Protein AF-A0A1A0KS02-F1 (afdb_monomer)

Structure (mmCIF, N/CA/C/O backbone):
data_AF-A0A1A0KS02-F1
#
_entry.id   AF-A0A1A0KS02-F1
#
loop_
_atom_site.group_PDB
_atom_site.id
_atom_site.type_symbol
_atom_site.label_atom_id
_atom_site.label_alt_id
_atom_site.label_comp_id
_atom_site.label_asym_id
_atom_site.label_entity_id
_atom_site.label_seq_id
_atom_site.pdbx_PDB_ins_code
_atom_site.Cartn_x
_atom_site.Cartn_y
_atom_site.Cartn_z
_atom_site.occupancy
_atom_site.B_iso_or_equiv
_atom_site.auth_seq_id
_atom_site.auth_comp_id
_atom_site.auth_asym_id
_atom_site.auth_atom_id
_atom_site.pdbx_PDB_model_num
ATOM 1 N N . MET A 1 1 ? -9.945 -12.514 1.460 1.00 79.88 1 MET A N 1
ATOM 2 C CA . MET A 1 1 ? -10.927 -11.599 2.072 1.00 79.88 1 MET A CA 1
ATOM 3 C C . MET A 1 1 ? -10.450 -11.297 3.475 1.00 79.88 1 MET A C 1
ATOM 5 O O . MET A 1 1 ? -10.195 -12.239 4.225 1.00 79.88 1 MET A O 1
ATOM 9 N N . ALA A 1 2 ? -10.313 -10.018 3.806 1.00 86.62 2 ALA A N 1
ATOM 10 C CA . ALA A 1 2 ? -9.705 -9.571 5.044 1.00 86.62 2 ALA A CA 1
ATOM 11 C C . ALA A 1 2 ? -10.769 -9.168 6.068 1.00 86.62 2 ALA A C 1
ATOM 13 O O . ALA A 1 2 ? -11.914 -8.866 5.718 1.00 86.62 2 ALA A O 1
ATOM 14 N N . ARG A 1 3 ? -10.389 -9.177 7.345 1.00 91.94 3 ARG A N 1
ATOM 15 C CA . ARG A 1 3 ? -11.220 -8.743 8.469 1.00 91.94 3 ARG A CA 1
ATOM 16 C C . ARG A 1 3 ? -10.337 -8.168 9.565 1.00 91.94 3 ARG A C 1
ATOM 18 O O . ARG A 1 3 ? -9.454 -8.850 10.080 1.00 91.94 3 ARG A O 1
ATOM 25 N N . LEU A 1 4 ? -10.601 -6.921 9.923 1.00 90.38 4 LEU A N 1
ATOM 26 C CA . LEU A 1 4 ? -9.972 -6.246 11.042 1.00 90.38 4 LEU A CA 1
ATOM 27 C C . LEU A 1 4 ? -10.882 -6.385 12.263 1.00 90.38 4 LEU A C 1
ATOM 29 O O . LEU A 1 4 ? -11.944 -5.763 12.307 1.00 90.38 4 LEU A O 1
ATOM 33 N N . GLN A 1 5 ? -10.482 -7.196 13.237 1.00 93.38 5 GLN A N 1
ATOM 34 C CA . GLN A 1 5 ? -11.281 -7.442 14.438 1.00 93.38 5 GLN A CA 1
ATOM 35 C C . GLN A 1 5 ? -10.407 -7.578 15.682 1.00 93.38 5 GLN A C 1
ATOM 37 O O . GLN A 1 5 ? -9.269 -8.032 15.606 1.00 93.38 5 GLN A O 1
ATOM 42 N N . GLY A 1 6 ? -10.952 -7.223 16.840 1.00 91.12 6 GLY A N 1
ATOM 43 C CA . GLY A 1 6 ? -10.251 -7.366 18.110 1.00 91.12 6 GLY A CA 1
ATOM 44 C C . GLY A 1 6 ? -10.875 -6.528 19.21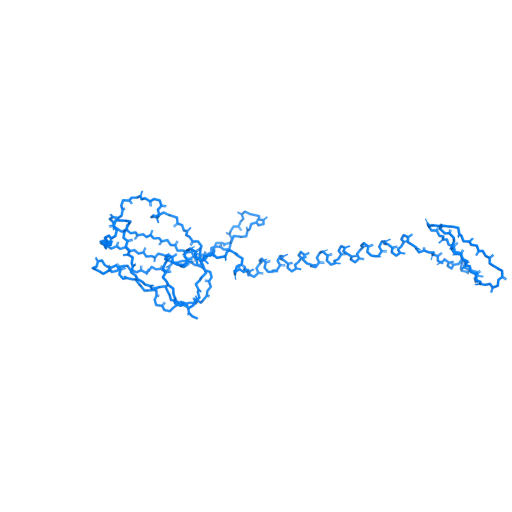3 1.00 91.12 6 GLY A C 1
ATOM 45 O O . GLY A 1 6 ? -12.002 -6.051 19.090 1.00 91.12 6 GLY A O 1
ATOM 46 N N . VAL A 1 7 ? -10.122 -6.338 20.295 1.00 89.12 7 VAL A N 1
ATOM 47 C CA . VAL A 1 7 ? -10.502 -5.467 21.411 1.00 89.12 7 VAL A CA 1
ATOM 48 C C . VAL A 1 7 ? -9.497 -4.333 21.511 1.00 89.12 7 VAL A C 1
ATOM 50 O O . VAL A 1 7 ? -8.298 -4.565 21.647 1.00 89.12 7 VAL A O 1
ATOM 53 N N . TYR A 1 8 ? -9.979 -3.097 21.443 1.00 83.19 8 TYR A N 1
ATOM 54 C CA . TYR A 1 8 ? -9.160 -1.918 21.660 1.00 83.19 8 TYR A CA 1
ATOM 55 C C . TYR A 1 8 ? -9.046 -1.631 23.157 1.00 83.19 8 TYR A C 1
ATOM 57 O O . TYR A 1 8 ? -10.054 -1.565 23.866 1.00 83.19 8 TYR A O 1
ATOM 65 N N . LYS A 1 9 ? -7.818 -1.416 23.629 1.00 81.88 9 LYS A N 1
ATOM 66 C CA . LYS A 1 9 ? -7.521 -0.958 24.988 1.00 81.88 9 LYS A CA 1
ATOM 67 C C . LYS A 1 9 ? -6.789 0.376 24.927 1.00 81.88 9 LYS A C 1
ATOM 69 O O . LYS A 1 9 ? -5.999 0.623 24.017 1.00 81.88 9 LYS A O 1
ATOM 74 N N . LEU A 1 10 ? -7.086 1.247 25.882 1.00 75.50 10 LEU A N 1
ATOM 75 C CA . LEU A 1 10 ? -6.340 2.481 26.091 1.00 75.50 10 LEU A CA 1
ATOM 76 C C . LEU A 1 10 ? -4.924 2.166 26.621 1.00 75.50 10 LEU A C 1
ATOM 78 O O . LEU A 1 10 ? -4.685 1.049 27.082 1.00 75.50 10 LEU A O 1
ATOM 82 N N . PRO A 1 11 ? -3.972 3.120 26.564 1.00 73.94 11 PRO A N 1
ATOM 83 C CA . PRO A 1 11 ? -2.603 2.901 27.050 1.00 73.94 11 PRO A CA 1
ATOM 84 C C . PRO A 1 11 ? -2.512 2.488 28.527 1.00 73.94 11 PRO A C 1
ATOM 86 O O . PRO A 1 11 ? -1.559 1.832 28.927 1.00 73.94 11 PRO A O 1
ATOM 89 N N . ASP A 1 12 ? -3.509 2.856 29.330 1.00 76.25 12 ASP A N 1
ATOM 90 C CA . ASP A 1 12 ? -3.658 2.468 30.736 1.00 76.25 12 ASP A CA 1
ATOM 91 C C . ASP A 1 12 ? -4.339 1.094 30.926 1.00 76.25 12 ASP A C 1
ATOM 93 O O . ASP A 1 12 ? -4.603 0.676 32.051 1.00 76.25 12 ASP A O 1
ATOM 97 N N . GLY A 1 13 ? -4.646 0.390 29.832 1.00 74.81 13 GLY A N 1
ATOM 98 C CA . GLY A 1 13 ? -5.331 -0.901 29.820 1.00 74.81 13 GLY A CA 1
ATOM 99 C C . GLY A 1 13 ? -6.856 -0.822 29.954 1.00 74.81 13 GLY A C 1
ATOM 100 O O . GLY A 1 13 ? -7.525 -1.858 29.878 1.00 74.81 13 GLY A O 1
ATOM 101 N N . SER A 1 14 ? -7.433 0.371 30.122 1.00 79.69 14 SER A N 1
ATOM 102 C CA . SER A 1 14 ? -8.880 0.549 30.268 1.00 79.69 14 SER A CA 1
ATOM 103 C C . SER A 1 14 ? -9.630 0.421 28.931 1.00 79.69 14 SER A C 1
ATOM 105 O O . SER A 1 14 ? -9.045 0.443 27.842 1.00 79.69 14 SER A O 1
ATOM 107 N N . ILE A 1 15 ? -10.949 0.212 29.002 1.00 80.12 15 ILE A N 1
ATOM 108 C CA . ILE A 1 15 ? -11.821 0.146 27.820 1.00 80.12 15 ILE A CA 1
ATOM 109 C C . ILE A 1 15 ? -12.149 1.579 27.381 1.00 80.12 15 ILE A C 1
ATOM 111 O O . ILE A 1 15 ? -12.506 2.398 28.230 1.00 80.12 15 ILE A O 1
ATOM 115 N N . PRO A 1 16 ? -12.047 1.908 26.081 1.00 77.50 16 PRO A N 1
ATOM 116 C CA . PRO A 1 16 ? -12.446 3.223 25.599 1.00 77.50 16 PRO A CA 1
ATOM 117 C C . PRO A 1 16 ? -13.947 3.448 25.808 1.00 77.50 16 PRO A C 1
ATOM 119 O O . PRO A 1 16 ? -14.758 2.574 25.521 1.00 77.50 16 PRO A O 1
ATOM 122 N N . ILE A 1 17 ? -14.337 4.668 26.178 1.00 76.94 17 ILE A N 1
ATOM 123 C CA . ILE A 1 17 ? -15.750 5.075 26.330 1.00 76.94 17 ILE A CA 1
ATOM 124 C C . ILE A 1 17 ? -16.479 5.272 24.982 1.00 76.94 17 ILE A C 1
ATOM 126 O O . ILE A 1 17 ? -17.494 5.960 24.898 1.00 76.94 17 ILE A O 1
ATOM 130 N N . GLY A 1 18 ? -15.933 4.699 23.909 1.00 78.00 18 GLY A N 1
ATOM 131 C CA . GLY A 1 18 ? -16.394 4.818 22.533 1.00 78.00 18 GLY A CA 1
ATOM 132 C C . GLY A 1 18 ? -15.286 5.251 21.573 1.00 78.00 18 GLY A C 1
ATOM 133 O O . GLY A 1 18 ? -14.212 5.716 21.960 1.00 78.00 18 GLY A O 1
ATOM 134 N N . GLY A 1 19 ? -15.551 5.095 20.282 1.00 83.50 19 GLY A N 1
ATOM 135 C CA . GLY A 1 19 ? -14.623 5.507 19.240 1.00 83.50 19 GLY A CA 1
ATOM 136 C C . GLY A 1 19 ? -14.920 4.866 17.898 1.00 83.50 19 GLY A C 1
ATOM 137 O O . GLY A 1 19 ? -15.904 4.149 17.709 1.00 83.50 19 GLY A O 1
ATOM 138 N N . THR A 1 20 ? -14.059 5.148 16.934 1.00 86.06 20 THR A N 1
ATOM 139 C CA . THR A 1 20 ? -14.153 4.615 15.582 1.00 86.06 20 THR A CA 1
ATOM 140 C C . THR A 1 20 ? -12.760 4.374 15.024 1.00 86.06 20 THR A C 1
ATOM 142 O O . THR A 1 20 ? -11.894 5.250 15.088 1.00 86.06 20 THR A O 1
ATOM 145 N N . ILE A 1 21 ? -12.556 3.212 14.412 1.00 87.94 21 ILE A N 1
ATOM 146 C CA . ILE A 1 21 ? -11.415 2.963 13.535 1.00 87.94 21 ILE A CA 1
ATOM 147 C C . ILE A 1 21 ? -11.840 3.365 12.127 1.00 87.94 21 ILE A C 1
ATOM 149 O O . ILE A 1 21 ? -12.814 2.855 11.578 1.00 87.94 21 ILE A O 1
ATOM 153 N N . LYS A 1 22 ? -11.130 4.324 11.542 1.00 87.19 22 LYS A N 1
ATOM 154 C CA . LYS A 1 22 ? -11.335 4.737 10.157 1.00 87.19 22 LYS A CA 1
ATOM 155 C C . LYS A 1 22 ? -10.406 3.937 9.264 1.00 87.19 22 LYS A C 1
ATOM 157 O O . LYS A 1 22 ? -9.199 3.953 9.482 1.00 87.19 22 LYS A O 1
ATOM 162 N N . LEU A 1 23 ? -10.971 3.296 8.253 1.00 86.56 23 LEU A N 1
ATOM 163 C CA . LEU A 1 23 ? -10.254 2.582 7.206 1.00 86.56 23 LEU A CA 1
ATOM 164 C C . LEU A 1 23 ? -10.426 3.329 5.889 1.00 86.56 23 LEU A C 1
ATOM 166 O O . LEU A 1 23 ? -11.536 3.742 5.566 1.00 86.56 23 LEU A O 1
ATOM 170 N N . ARG A 1 24 ? -9.372 3.481 5.096 1.00 83.06 24 ARG A N 1
ATOM 171 C CA . ARG A 1 24 ? -9.490 3.972 3.718 1.00 83.06 24 ARG A CA 1
ATOM 172 C C . ARG A 1 24 ? -8.466 3.294 2.830 1.00 83.06 24 ARG A C 1
ATOM 174 O O . ARG A 1 24 ? -7.410 2.903 3.312 1.00 83.06 24 ARG 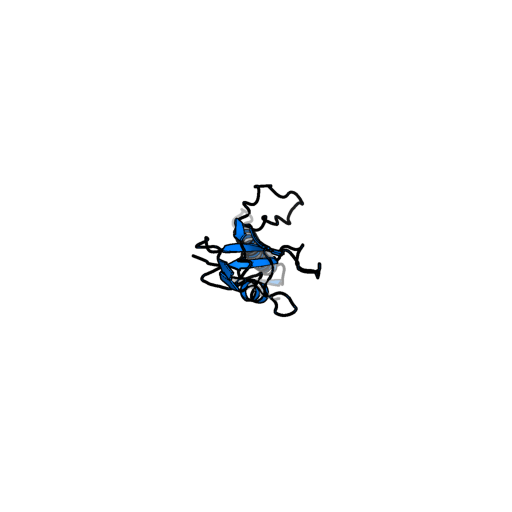A O 1
ATOM 181 N N . VAL A 1 25 ? -8.746 3.212 1.540 1.00 76.81 25 VAL A N 1
ATOM 182 C CA . VAL A 1 25 ? -7.717 2.830 0.566 1.00 76.81 25 VAL A CA 1
ATOM 183 C C . VAL A 1 25 ? -6.640 3.929 0.559 1.00 76.81 25 VAL A C 1
ATOM 185 O O . VAL A 1 25 ? -7.005 5.115 0.625 1.00 76.81 25 VAL A O 1
ATOM 188 N N . PRO A 1 26 ? -5.336 3.591 0.541 1.00 67.44 26 PRO A N 1
ATOM 189 C CA . PRO A 1 26 ? -4.282 4.585 0.447 1.00 67.44 26 PRO A CA 1
ATOM 190 C C . PRO A 1 26 ? -4.500 5.435 -0.798 1.00 67.44 26 PRO A C 1
ATOM 192 O O . PRO A 1 26 ? -4.902 4.938 -1.849 1.00 67.44 26 PRO A O 1
ATOM 195 N N . ARG A 1 27 ? -4.232 6.735 -0.688 1.00 60.22 27 ARG A N 1
ATOM 196 C CA . ARG A 1 27 ? -4.105 7.558 -1.891 1.00 60.22 27 ARG A CA 1
ATOM 197 C C . ARG A 1 27 ? -2.867 7.063 -2.627 1.00 60.22 27 ARG A C 1
ATOM 199 O O . ARG A 1 27 ? -1.815 6.993 -1.992 1.00 60.22 27 ARG A O 1
ATOM 206 N N . ASP A 1 28 ? -2.982 6.753 -3.918 1.00 50.88 28 ASP A N 1
ATOM 207 C CA . ASP A 1 28 ? -1.809 6.527 -4.759 1.00 50.88 28 ASP A CA 1
ATOM 208 C C . ASP A 1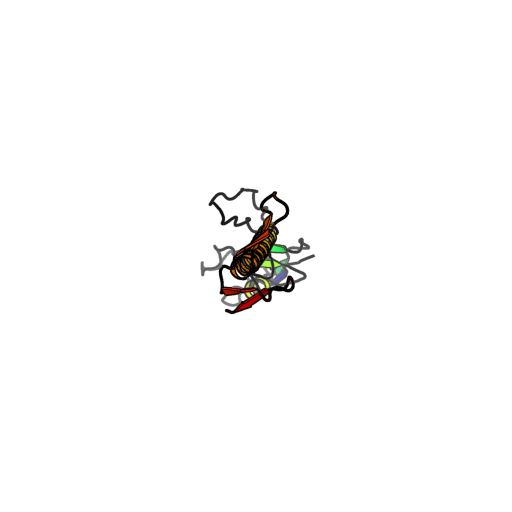 28 ? -0.861 7.717 -4.577 1.00 50.88 28 ASP A C 1
ATOM 210 O O . ASP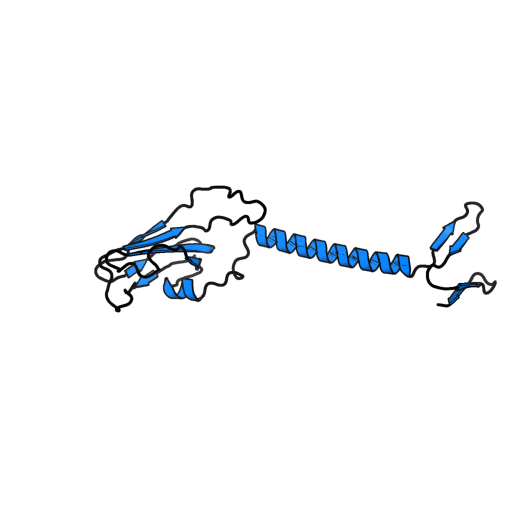 A 1 28 ? -1.147 8.848 -4.983 1.00 50.88 28 ASP A O 1
ATOM 214 N N . ARG A 1 29 ? 0.264 7.473 -3.901 1.00 46.44 29 ARG A N 1
ATOM 215 C CA . ARG A 1 29 ? 1.371 8.420 -3.822 1.00 46.44 29 ARG A CA 1
ATOM 216 C C . ARG A 1 29 ? 2.071 8.345 -5.175 1.00 46.44 29 ARG A C 1
ATOM 218 O O . ARG A 1 29 ? 3.093 7.690 -5.312 1.00 46.44 29 ARG A O 1
ATOM 225 N N . ASN A 1 30 ? 1.500 8.978 -6.198 1.00 42.69 30 ASN A N 1
ATOM 226 C CA . ASN A 1 30 ? 2.245 9.223 -7.424 1.00 42.69 30 ASN A CA 1
ATOM 227 C C . ASN A 1 30 ? 3.313 10.286 -7.111 1.00 42.69 30 ASN A C 1
ATOM 229 O O . ASN A 1 30 ? 3.051 11.488 -7.136 1.00 42.69 30 ASN A O 1
ATOM 233 N N . THR A 1 31 ? 4.502 9.826 -6.727 1.00 43.91 31 THR A N 1
ATOM 234 C CA . THR A 1 31 ? 5.669 10.645 -6.371 1.00 43.91 31 THR A CA 1
ATOM 235 C C . THR A 1 31 ? 6.425 11.177 -7.585 1.00 43.91 31 THR A C 1
ATOM 237 O O . THR A 1 31 ? 7.507 11.727 -7.416 1.00 43.91 31 THR A O 1
ATOM 240 N N . THR A 1 32 ? 5.888 11.067 -8.804 1.00 44.50 32 THR A N 1
ATOM 241 C CA . THR A 1 32 ? 6.616 11.540 -9.987 1.00 44.50 32 THR A CA 1
ATOM 242 C C . THR A 1 32 ? 6.436 13.036 -10.251 1.00 44.50 32 THR A C 1
ATOM 244 O O . THR A 1 32 ? 7.357 13.626 -10.790 1.00 44.50 32 THR A O 1
ATOM 247 N N . ASN A 1 33 ? 5.329 13.693 -9.865 1.00 40.25 33 ASN A N 1
ATOM 248 C CA . ASN A 1 33 ? 5.138 15.130 -10.169 1.00 40.25 33 ASN A CA 1
ATOM 249 C C . ASN A 1 33 ? 4.054 15.844 -9.331 1.00 40.25 33 ASN A C 1
ATOM 251 O O . ASN A 1 33 ? 3.231 16.581 -9.867 1.00 40.25 33 ASN A O 1
ATOM 255 N N . GLY A 1 34 ? 3.997 15.619 -8.013 1.00 46.31 34 GLY A N 1
ATOM 256 C CA . GLY A 1 34 ? 3.246 16.489 -7.083 1.00 46.31 34 GLY A CA 1
ATOM 257 C C . GLY A 1 34 ? 1.726 16.639 -7.297 1.00 46.31 34 GLY A C 1
ATOM 258 O O . GLY A 1 34 ? 1.085 17.362 -6.540 1.00 46.31 34 GLY A O 1
ATOM 259 N N . SER A 1 35 ? 1.119 15.957 -8.270 1.00 39.50 35 SER A N 1
ATOM 260 C CA . SER A 1 35 ? -0.311 16.037 -8.575 1.00 39.50 35 SER A CA 1
ATOM 261 C C . SER A 1 35 ? -0.984 14.710 -8.257 1.00 39.50 35 SER A C 1
ATOM 263 O O . SER A 1 35 ? -0.900 13.733 -8.998 1.00 39.50 35 SER A O 1
ATOM 265 N N . SER A 1 36 ? -1.643 14.679 -7.100 1.00 44.12 36 SER A N 1
ATOM 266 C CA . SER A 1 36 ? -2.454 13.551 -6.645 1.00 44.12 36 SER A CA 1
ATOM 267 C C . SER A 1 36 ? -3.792 13.551 -7.391 1.00 44.12 36 SER A C 1
ATOM 269 O O . SER A 1 36 ? -4.650 14.391 -7.110 1.00 44.12 36 SER A O 1
ATOM 271 N N . TYR A 1 37 ? -4.001 12.616 -8.324 1.00 37.47 37 TYR A N 1
ATOM 272 C CA . TYR A 1 37 ? -5.338 12.364 -8.871 1.00 37.47 37 TYR A CA 1
ATOM 273 C C . TYR A 1 37 ? -6.273 11.986 -7.715 1.00 37.47 37 TYR A C 1
ATOM 275 O O . TYR A 1 37 ? -6.108 10.971 -7.040 1.00 37.47 37 TYR A O 1
ATOM 283 N N . THR A 1 38 ? -7.211 12.883 -7.421 1.00 40.38 38 THR A N 1
ATOM 284 C CA . THR A 1 38 ? -8.052 12.824 -6.227 1.00 40.38 38 THR A CA 1
ATOM 285 C C . THR A 1 38 ? -9.317 12.037 -6.544 1.00 40.38 38 THR A C 1
ATOM 287 O O . THR A 1 38 ? -10.321 12.611 -6.951 1.00 40.38 38 THR A O 1
ATOM 290 N N . MET A 1 39 ? -9.298 10.720 -6.328 1.00 38.84 39 MET A N 1
ATOM 291 C CA . MET A 1 39 ? -10.541 10.024 -5.990 1.00 38.84 39 MET A CA 1
ATOM 292 C C . MET A 1 39 ? -10.832 10.253 -4.499 1.00 38.84 39 MET A C 1
ATOM 294 O O . MET A 1 39 ? -9.910 10.189 -3.677 1.00 38.84 39 MET A O 1
ATOM 298 N N . PRO A 1 40 ? -12.084 10.544 -4.103 1.00 46.19 40 PRO A N 1
ATOM 299 C CA . PRO A 1 40 ? -12.427 10.633 -2.693 1.00 46.19 40 PRO A CA 1
ATOM 300 C C . PRO A 1 40 ? -12.202 9.258 -2.062 1.00 46.19 40 PRO A C 1
ATOM 302 O O . PRO A 1 40 ? -12.880 8.290 -2.395 1.00 46.19 40 PRO A O 1
ATOM 305 N N . ALA A 1 41 ? -11.222 9.160 -1.163 1.00 56.03 41 ALA A N 1
ATOM 306 C CA . ALA A 1 41 ? -10.952 7.928 -0.439 1.00 56.03 41 ALA A CA 1
ATOM 307 C C . ALA A 1 41 ? -12.205 7.549 0.367 1.00 56.03 41 ALA A C 1
ATOM 309 O O . ALA A 1 41 ? -12.512 8.186 1.382 1.00 56.03 41 ALA A O 1
ATOM 310 N N . LYS A 1 42 ? -12.953 6.539 -0.099 1.00 66.19 42 LYS A N 1
ATOM 311 C CA . LYS A 1 42 ? -14.107 6.006 0.628 1.00 66.19 42 LYS A CA 1
ATOM 312 C C . LYS A 1 42 ? -13.601 5.533 1.985 1.00 66.19 42 LYS A C 1
ATOM 314 O O . LYS A 1 42 ? -12.780 4.623 2.067 1.00 66.19 42 LYS A O 1
ATOM 319 N N . THR A 1 43 ? -14.043 6.217 3.034 1.00 76.88 43 THR A N 1
ATOM 320 C CA . THR A 1 43 ? -13.645 5.908 4.403 1.00 76.88 43 THR A CA 1
ATOM 321 C C . THR A 1 43 ? -14.710 5.019 5.024 1.00 76.88 43 THR A C 1
ATOM 323 O O . THR A 1 43 ? -15.879 5.396 5.069 1.00 76.88 43 THR A O 1
ATOM 326 N N . ILE A 1 44 ? -14.306 3.846 5.494 1.00 85.69 44 ILE A N 1
ATOM 327 C CA . ILE A 1 44 ? -15.135 2.935 6.275 1.00 85.69 44 ILE A CA 1
ATOM 328 C C . ILE A 1 44 ? -14.941 3.301 7.746 1.00 85.69 44 ILE A C 1
ATOM 330 O O . ILE A 1 44 ? -13.812 3.448 8.213 1.00 85.69 44 ILE A O 1
ATOM 334 N N . ALA A 1 45 ? -16.042 3.494 8.464 1.00 88.56 45 ALA A N 1
ATOM 335 C CA . ALA A 1 45 ? -16.049 3.756 9.895 1.00 88.56 45 ALA A CA 1
ATOM 336 C C . ALA A 1 45 ? -16.414 2.464 10.629 1.00 88.56 45 ALA A C 1
ATOM 338 O O . ALA A 1 45 ? -17.520 1.958 10.466 1.00 88.56 45 ALA A O 1
ATOM 339 N N . ILE A 1 46 ? -15.482 1.943 11.419 1.00 89.50 46 ILE A N 1
ATOM 340 C CA . ILE A 1 46 ? -15.655 0.730 12.213 1.00 89.50 46 ILE A CA 1
ATOM 341 C C . ILE A 1 46 ? -15.884 1.171 13.661 1.00 89.50 46 ILE A C 1
ATOM 343 O O . ILE A 1 46 ? -14.954 1.710 14.273 1.00 89.50 46 ILE A O 1
ATOM 347 N N . PRO A 1 47 ? -17.102 1.032 14.204 1.00 89.38 47 PRO A N 1
ATOM 348 C CA . PRO A 1 47 ? -17.387 1.449 15.568 1.00 89.38 47 PRO A CA 1
ATOM 349 C C . PRO A 1 47 ? -16.624 0.580 16.572 1.00 89.38 47 PRO A C 1
ATOM 351 O O . PRO A 1 47 ? -16.410 -0.610 16.345 1.00 89.38 47 PRO A O 1
ATOM 354 N N . ILE A 1 48 ? -16.228 1.194 17.684 1.00 87.69 48 ILE A N 1
ATOM 355 C CA . ILE A 1 48 ? -15.709 0.490 18.855 1.00 87.69 48 ILE A CA 1
ATOM 356 C C . ILE A 1 48 ? -16.818 0.454 19.897 1.00 87.69 48 ILE A C 1
ATOM 358 O O . ILE A 1 48 ? -17.343 1.501 20.286 1.00 87.69 48 ILE A O 1
ATOM 362 N N . ASP A 1 49 ? -17.157 -0.745 20.349 1.00 88.94 49 ASP A N 1
ATOM 363 C CA . ASP A 1 49 ? -18.114 -0.966 21.422 1.00 88.94 49 ASP A CA 1
ATOM 364 C C . ASP A 1 49 ? -17.589 -0.355 22.731 1.00 88.94 49 ASP A C 1
ATOM 366 O O . ASP A 1 49 ? -16.496 -0.681 23.194 1.00 88.94 49 ASP A O 1
ATOM 370 N N . ALA A 1 50 ? -18.359 0.555 23.326 1.00 83.44 50 ALA A N 1
ATOM 371 C CA . ALA A 1 50 ? -17.937 1.309 24.508 1.00 83.44 50 ALA A CA 1
ATOM 372 C C . ALA A 1 50 ? -17.927 0.477 25.804 1.00 83.44 50 ALA A C 1
ATOM 374 O O . ALA A 1 50 ? -17.397 0.921 26.819 1.00 83.44 50 ALA A O 1
ATOM 375 N N . THR A 1 51 ? -18.533 -0.713 25.801 1.00 86.94 51 THR A N 1
ATOM 376 C CA . THR A 1 51 ? -18.628 -1.593 26.973 1.00 86.94 51 THR A CA 1
ATOM 377 C C . THR A 1 51 ? -17.516 -2.633 26.983 1.00 86.94 51 THR A C 1
ATOM 379 O O . THR A 1 51 ? -16.985 -2.973 28.036 1.00 86.94 51 THR A O 1
ATOM 382 N N . THR A 1 52 ? -17.146 -3.133 25.809 1.00 86.94 52 THR A N 1
ATOM 383 C CA . THR A 1 52 ? -16.207 -4.247 25.637 1.00 86.94 52 THR A CA 1
ATOM 384 C C . THR A 1 52 ? -14.895 -3.818 24.984 1.00 86.94 52 THR A C 1
ATOM 386 O O . THR A 1 52 ? -13.879 -4.491 25.155 1.00 86.94 52 THR A O 1
ATOM 389 N N . GLY A 1 53 ? -14.889 -2.696 24.259 1.00 84.69 53 GLY A N 1
ATOM 390 C CA . GLY A 1 53 ? -13.787 -2.261 23.400 1.00 84.69 53 GLY A CA 1
ATOM 391 C C . GLY A 1 53 ? -13.721 -3.027 22.078 1.00 84.69 53 GLY A C 1
ATOM 392 O O . GLY A 1 53 ? -12.765 -2.844 21.325 1.00 84.69 53 GLY A O 1
ATOM 393 N N . ALA A 1 54 ? -14.688 -3.905 21.798 1.00 90.25 54 ALA A N 1
ATOM 394 C CA . ALA A 1 54 ? -14.692 -4.730 20.600 1.00 90.25 54 ALA A CA 1
ATOM 395 C C . ALA A 1 54 ? -14.892 -3.890 19.331 1.00 90.25 54 ALA A C 1
ATOM 397 O O . ALA A 1 54 ? -15.656 -2.925 19.318 1.00 90.25 54 ALA A O 1
ATOM 398 N N . TYR A 1 55 ? -14.222 -4.281 18.253 1.00 91.06 55 TYR A N 1
ATOM 399 C CA . TYR A 1 55 ? -14.419 -3.727 16.917 1.00 91.06 55 TYR A CA 1
ATOM 400 C C . TYR A 1 55 ? -14.347 -4.836 15.873 1.00 91.06 55 TYR A C 1
ATOM 402 O O . TYR A 1 55 ? -13.656 -5.839 16.059 1.00 91.06 55 TYR A O 1
ATOM 410 N N . ASP A 1 56 ? -15.048 -4.629 14.762 1.00 92.56 56 ASP A N 1
ATOM 411 C CA . ASP A 1 56 ? -15.096 -5.570 13.651 1.00 92.56 56 ASP A CA 1
ATOM 412 C C . ASP A 1 56 ? -15.432 -4.842 12.347 1.00 92.56 56 ASP A C 1
ATOM 414 O O . ASP A 1 56 ? -16.481 -4.208 12.224 1.00 92.56 56 ASP A O 1
ATOM 418 N N . SER A 1 57 ? -14.538 -4.923 11.361 1.00 87.12 57 SER A N 1
ATOM 419 C CA . SER A 1 57 ? -14.756 -4.332 10.038 1.00 87.12 57 SER A CA 1
ATOM 420 C C . SER A 1 57 ? -15.798 -5.062 9.194 1.00 87.12 57 SER A C 1
ATOM 422 O O . SER A 1 57 ? -16.158 -4.569 8.125 1.00 87.12 57 SER A O 1
ATOM 424 N N . GLY A 1 58 ? -16.209 -6.265 9.604 1.00 89.25 58 GLY A N 1
ATOM 425 C CA . GLY A 1 58 ? -16.794 -7.241 8.698 1.00 89.25 58 GLY A CA 1
ATOM 426 C C . GLY A 1 58 ? -15.796 -7.646 7.609 1.00 89.25 58 GLY A C 1
ATOM 427 O O . GLY A 1 58 ? -14.589 -7.404 7.710 1.00 89.25 58 GLY A O 1
ATOM 428 N N . THR A 1 59 ? -16.301 -8.271 6.550 1.00 88.38 59 THR A N 1
ATOM 429 C CA . THR A 1 59 ? -15.475 -8.693 5.417 1.00 88.38 59 THR A CA 1
ATOM 430 C C . THR A 1 59 ? -15.148 -7.510 4.513 1.0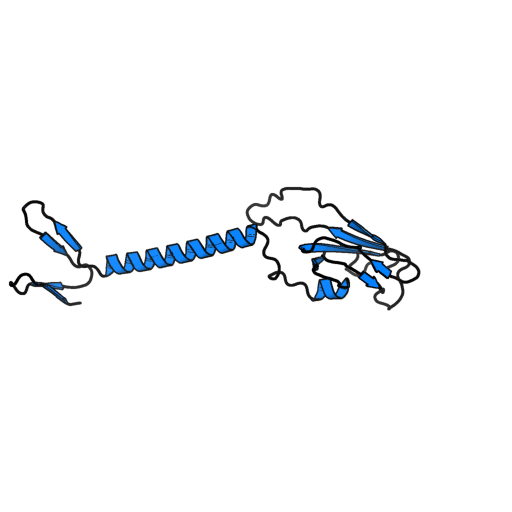0 88.38 59 THR A C 1
ATOM 432 O O . THR A 1 59 ? -16.045 -6.851 3.987 1.00 88.38 59 THR A O 1
ATOM 435 N N . ILE A 1 60 ? -13.859 -7.279 4.289 1.00 83.50 60 ILE A N 1
ATOM 436 C CA . ILE A 1 60 ? -13.346 -6.281 3.350 1.00 83.50 60 ILE A CA 1
ATOM 437 C C . ILE A 1 60 ? -12.441 -6.953 2.305 1.00 83.50 60 ILE A C 1
ATOM 439 O O . ILE A 1 60 ? -11.906 -8.038 2.553 1.00 83.50 60 ILE A O 1
ATOM 443 N N . PRO A 1 61 ? -12.263 -6.345 1.120 1.00 82.75 61 PRO A N 1
ATOM 444 C CA . PRO A 1 61 ? -11.294 -6.833 0.146 1.00 82.75 61 PRO A CA 1
ATOM 445 C C . PRO A 1 61 ? -9.887 -6.887 0.744 1.00 82.75 61 PRO A C 1
ATOM 447 O O . PRO A 1 61 ? -9.514 -6.005 1.521 1.00 82.75 61 PRO A O 1
ATOM 450 N N . ASP A 1 62 ? -9.104 -7.893 0.358 1.00 79.81 62 ASP A N 1
ATOM 451 C CA . ASP A 1 62 ? -7.677 -7.911 0.684 1.00 79.81 62 ASP A CA 1
ATOM 452 C C . ASP A 1 62 ? -6.985 -6.742 -0.021 1.00 79.81 62 ASP A C 1
ATOM 454 O O . ASP A 1 62 ? -7.358 -6.374 -1.140 1.00 79.81 62 ASP A O 1
ATOM 458 N N . GLY A 1 63 ? -5.978 -6.159 0.618 1.00 76.50 63 GLY A N 1
ATOM 459 C CA . GLY A 1 63 ? -5.204 -5.093 -0.001 1.00 76.50 63 GLY A CA 1
ATOM 460 C C . GLY A 1 63 ? -4.621 -4.099 0.990 1.00 76.50 63 GLY A C 1
ATOM 461 O O . GLY A 1 63 ? -4.679 -4.299 2.207 1.00 76.50 63 GLY A O 1
ATOM 462 N N . PRO A 1 64 ? -4.033 -3.017 0.472 1.00 78.62 64 PRO A N 1
ATOM 463 C CA . PRO A 1 64 ? -3.455 -1.984 1.298 1.00 78.62 64 PRO A CA 1
ATOM 464 C C . PRO A 1 64 ? -4.559 -1.078 1.844 1.00 78.62 64 PRO A C 1
ATOM 466 O O . PRO A 1 64 ? -5.511 -0.717 1.147 1.00 78.62 64 PRO A O 1
ATOM 469 N N . TYR A 1 65 ? -4.402 -0.660 3.091 1.00 82.12 65 TYR A N 1
ATOM 470 C CA . TYR A 1 65 ? -5.304 0.270 3.749 1.00 82.12 65 TYR A CA 1
ATOM 471 C C . TYR A 1 65 ? -4.517 1.278 4.567 1.00 82.12 65 TYR A C 1
ATOM 473 O O . TYR A 1 65 ? -3.390 1.050 4.990 1.00 82.12 65 TYR A O 1
ATOM 481 N N . GLN A 1 66 ? -5.145 2.416 4.804 1.00 84.44 66 GLN A N 1
ATOM 482 C CA . GLN A 1 66 ? -4.746 3.340 5.840 1.00 84.44 66 GLN A CA 1
ATOM 483 C C . GLN A 1 66 ? -5.744 3.240 6.977 1.00 84.44 66 GLN A C 1
ATOM 485 O O . GLN A 1 66 ? -6.956 3.323 6.753 1.00 84.44 66 GLN A O 1
ATOM 490 N N . VAL A 1 67 ? -5.229 3.105 8.193 1.00 85.25 67 VAL A N 1
ATOM 491 C CA . VAL A 1 67 ? -6.028 3.029 9.412 1.00 85.25 67 VAL A CA 1
ATOM 492 C C . VAL A 1 67 ? -5.793 4.258 10.269 1.00 85.25 67 VAL A C 1
ATOM 494 O O . VAL A 1 67 ? -4.676 4.760 10.377 1.00 85.25 67 VAL A O 1
ATOM 497 N N . ARG A 1 68 ? -6.853 4.766 10.888 1.00 83.94 68 ARG A N 1
ATOM 498 C CA . ARG A 1 68 ? -6.760 5.835 11.879 1.00 83.94 68 ARG A CA 1
ATOM 499 C C . ARG A 1 68 ? -7.676 5.543 13.051 1.00 83.94 68 ARG A C 1
ATOM 501 O O . ARG A 1 68 ? -8.853 5.244 12.872 1.00 83.94 68 ARG A O 1
ATOM 508 N N . ARG A 1 69 ? -7.143 5.718 14.254 1.00 83.38 69 ARG A N 1
ATOM 509 C CA . ARG A 1 69 ? -7.896 5.643 15.504 1.00 83.38 69 ARG A CA 1
ATOM 510 C C . ARG A 1 69 ? -8.542 6.996 15.791 1.00 83.38 69 ARG A C 1
ATOM 512 O O . ARG A 1 69 ? -7.880 8.030 15.709 1.00 83.38 69 ARG A O 1
ATOM 519 N N . VAL A 1 70 ? -9.836 6.987 16.089 1.00 81.62 70 VAL A N 1
ATOM 520 C CA . VAL A 1 70 ? -10.589 8.149 16.574 1.00 81.62 70 VAL A CA 1
ATOM 521 C C . VAL A 1 70 ? -11.303 7.715 17.846 1.00 81.62 70 VAL A C 1
ATOM 523 O O . VAL A 1 70 ? -12.432 7.241 17.801 1.00 81.62 70 VAL A O 1
ATOM 526 N N . ILE A 1 71 ? -10.600 7.792 18.971 1.00 78.56 71 ILE A N 1
ATOM 527 C CA . ILE A 1 71 ? -11.052 7.269 20.262 1.00 78.56 71 ILE A CA 1
ATOM 528 C C . ILE A 1 71 ? -11.563 8.409 21.134 1.00 78.56 71 ILE A C 1
ATOM 530 O O . ILE A 1 71 ? -10.858 9.403 21.339 1.00 78.56 71 ILE A O 1
ATOM 534 N N . THR A 1 72 ? -12.770 8.244 21.667 1.00 70.75 72 THR A N 1
ATOM 535 C CA . THR A 1 72 ? -13.383 9.168 22.622 1.00 70.75 72 THR A CA 1
ATOM 536 C C . THR A 1 72 ? -12.792 8.917 24.012 1.00 70.75 72 THR A C 1
ATOM 538 O O . THR A 1 72 ? -12.698 7.774 24.447 1.00 70.75 72 THR A O 1
ATOM 541 N N . GLY A 1 73 ? -12.373 9.974 24.717 1.00 59.31 73 GLY A N 1
ATOM 542 C CA . GLY A 1 73 ? -11.836 9.877 26.086 1.00 59.31 73 GLY A CA 1
ATOM 543 C C . GLY A 1 73 ? -10.352 9.505 26.202 1.00 59.31 73 GLY A C 1
ATOM 544 O O . GLY A 1 73 ? -9.816 9.522 27.304 1.00 59.31 73 GLY A O 1
ATOM 545 N N . ALA A 1 74 ? -9.658 9.231 25.094 1.00 60.34 74 ALA A N 1
ATOM 546 C CA . ALA A 1 74 ? -8.204 9.087 25.113 1.00 60.34 74 ALA A CA 1
ATOM 547 C C . ALA A 1 74 ? -7.550 10.481 25.217 1.00 60.34 74 ALA A C 1
ATOM 549 O O . ALA A 1 74 ? -7.785 11.300 24.316 1.00 60.34 74 ALA A O 1
ATOM 550 N N . PRO A 1 75 ? -6.722 10.782 26.248 1.00 50.84 75 PRO A N 1
ATOM 551 C CA . PRO A 1 75 ? -5.882 11.972 26.212 1.00 50.84 75 PRO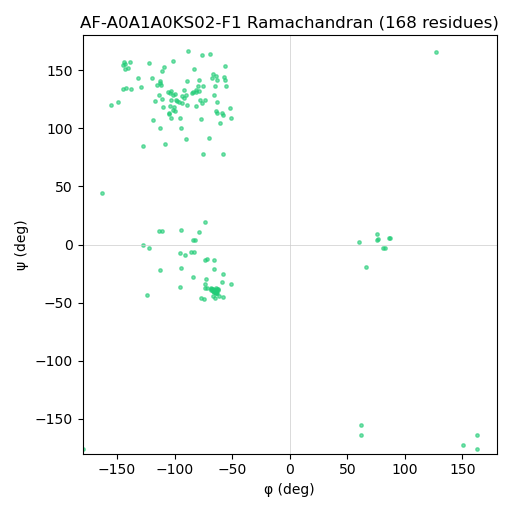 A CA 1
ATOM 552 C C . PRO A 1 75 ? -5.056 11.893 24.932 1.00 50.84 75 PRO A C 1
ATOM 554 O O . PRO A 1 75 ? -4.597 10.821 24.539 1.00 50.84 75 PRO A O 1
ATOM 557 N N . THR A 1 76 ? -4.950 13.011 24.225 1.00 50.69 76 THR A N 1
ATOM 558 C CA . THR A 1 76 ? -4.270 13.154 22.937 1.00 50.69 76 THR A CA 1
ATOM 559 C C . THR A 1 76 ? -2.800 12.738 23.030 1.00 50.69 76 THR A C 1
ATOM 561 O O . THR A 1 76 ? -1.917 13.583 23.099 1.00 50.69 76 THR A O 1
ATOM 564 N N . GLN A 1 77 ? -2.508 11.440 23.029 1.00 43.09 77 GLN A N 1
ATOM 565 C CA . GLN A 1 77 ? -1.150 10.916 23.028 1.00 43.09 77 GLN A CA 1
ATOM 566 C C . GLN A 1 77 ? -0.879 10.323 21.643 1.00 43.09 77 GLN A C 1
ATOM 568 O O . GLN A 1 77 ? -1.164 9.163 21.362 1.00 43.09 77 GLN A O 1
ATOM 573 N N . GLY A 1 78 ? -0.441 11.193 20.726 1.00 44.50 78 GLY A N 1
ATOM 574 C CA . GLY A 1 78 ? 0.230 10.873 19.453 1.00 44.50 78 GLY A CA 1
ATOM 575 C C . GLY A 1 78 ? -0.554 10.136 18.353 1.00 44.50 78 GLY A C 1
ATOM 576 O O . GLY A 1 78 ? -0.173 10.216 17.192 1.00 44.50 78 GLY A O 1
ATOM 577 N N . SER A 1 79 ? -1.660 9.460 18.673 1.00 47.53 79 SER A N 1
ATOM 578 C CA . SER A 1 79 ? -2.266 8.422 17.819 1.00 47.53 79 SER A CA 1
ATOM 579 C C . SER A 1 79 ? -3.724 8.659 17.411 1.00 47.53 79 SER A C 1
ATOM 581 O O . SER A 1 79 ? -4.260 7.892 16.616 1.00 47.53 79 SER A O 1
ATOM 583 N N . ASN A 1 80 ? -4.359 9.729 17.901 1.00 53.22 80 ASN A N 1
ATOM 584 C CA . ASN A 1 80 ? -5.722 10.136 17.508 1.00 53.22 80 ASN A CA 1
ATOM 585 C C . ASN A 1 80 ? -5.753 10.959 16.190 1.00 53.22 80 ASN A C 1
ATOM 587 O O . ASN A 1 80 ? -6.799 11.457 15.759 1.00 53.22 80 ASN A O 1
ATOM 591 N N . GLY A 1 81 ? -4.599 11.138 15.535 1.00 56.56 81 GLY A N 1
ATOM 592 C CA . GLY A 1 81 ? -4.411 12.089 14.430 1.00 56.56 81 GLY A CA 1
ATOM 593 C C . GLY A 1 81 ? -3.892 11.487 13.125 1.00 56.56 81 GLY A C 1
ATOM 594 O O . GLY A 1 81 ? -4.400 11.827 12.054 1.00 56.56 81 GLY A O 1
ATOM 595 N N . GLY A 1 82 ? -2.894 10.604 13.220 1.00 72.56 82 GLY A N 1
ATOM 596 C CA . GLY A 1 82 ? -2.170 10.059 12.072 1.00 72.56 82 GLY A CA 1
ATOM 597 C C . GLY A 1 82 ? -2.879 8.886 11.403 1.00 72.56 82 GLY A C 1
ATOM 598 O O . GLY A 1 82 ? -3.615 8.137 12.042 1.00 72.56 82 GLY A O 1
ATOM 599 N N . TRP A 1 83 ? -2.651 8.745 10.102 1.00 80.00 83 TRP A N 1
ATOM 600 C CA . TRP A 1 83 ? -2.982 7.533 9.361 1.00 80.00 83 TRP A CA 1
ATOM 601 C C . TRP A 1 83 ? -1.761 6.613 9.365 1.00 80.00 83 TRP A C 1
ATOM 603 O O . TRP A 1 83 ? -0.663 7.083 9.078 1.00 80.00 83 TRP A O 1
ATOM 613 N N . SER A 1 84 ? -1.962 5.334 9.665 1.00 81.38 84 SER A N 1
ATOM 614 C CA . SER A 1 84 ? -0.949 4.282 9.539 1.00 81.38 84 SER A CA 1
ATOM 615 C C . SER A 1 84 ? -1.239 3.456 8.291 1.00 81.38 84 SER A C 1
ATOM 617 O O . SER A 1 84 ? -2.390 3.076 8.078 1.00 81.38 84 SER A O 1
ATOM 619 N N . ASP A 1 85 ? -0.223 3.207 7.468 1.00 81.50 85 ASP A N 1
ATOM 620 C CA . ASP A 1 85 ? -0.318 2.285 6.333 1.00 81.50 85 ASP A CA 1
ATOM 621 C C . ASP A 1 85 ? -0.287 0.836 6.865 1.00 81.50 85 ASP A C 1
ATOM 623 O O . ASP A 1 85 ? 0.476 0.536 7.779 1.00 81.50 85 ASP A O 1
ATOM 627 N N . VAL A 1 86 ? -1.146 -0.038 6.337 1.00 84.06 86 VAL A N 1
ATOM 628 C CA . VAL A 1 86 ? -1.232 -1.468 6.682 1.00 84.06 86 VAL A CA 1
ATOM 629 C C . VAL A 1 86 ? -1.560 -2.285 5.433 1.00 84.06 86 VAL A C 1
ATOM 631 O O . VAL A 1 86 ? -2.204 -1.777 4.513 1.00 84.06 86 VAL A O 1
ATOM 634 N N . ILE A 1 87 ? -1.199 -3.569 5.420 1.00 84.31 87 ILE A N 1
ATOM 635 C CA . ILE A 1 87 ? -1.686 -4.533 4.423 1.00 84.31 87 ILE A CA 1
ATOM 636 C C . ILE A 1 87 ? -2.631 -5.499 5.126 1.00 84.31 87 ILE A C 1
ATOM 638 O O . ILE A 1 87 ? -2.233 -6.200 6.051 1.00 84.31 87 ILE A O 1
ATOM 642 N N . LEU A 1 88 ? -3.896 -5.523 4.705 1.00 84.31 88 LEU A N 1
ATOM 643 C CA . LEU A 1 88 ? -4.903 -6.399 5.293 1.00 84.31 88 LEU A CA 1
ATOM 644 C C . LEU A 1 88 ? -5.106 -7.611 4.393 1.00 84.31 88 LEU A C 1
ATOM 646 O O . LEU A 1 88 ? -5.529 -7.493 3.242 1.00 84.31 88 LEU A O 1
ATOM 650 N N . SER A 1 89 ? -4.816 -8.781 4.950 1.00 86.50 89 SER A N 1
ATOM 651 C CA . SER A 1 89 ? -5.108 -10.082 4.359 1.00 86.50 89 SER A CA 1
ATOM 652 C C . SER A 1 89 ? -5.533 -11.031 5.477 1.00 86.50 89 SER A C 1
ATOM 654 O O . SER A 1 89 ? -4.939 -11.037 6.554 1.00 86.50 89 SER A O 1
ATOM 656 N N . GLY A 1 90 ? -6.609 -11.787 5.260 1.00 89.06 90 GLY A N 1
ATOM 657 C CA . GLY A 1 90 ? -7.163 -12.650 6.305 1.00 89.06 90 GLY A CA 1
ATOM 658 C C . GLY A 1 90 ? -7.645 -11.879 7.544 1.00 89.06 90 GLY A C 1
ATOM 659 O O . GLY A 1 90 ? -8.039 -10.716 7.464 1.00 89.06 90 GLY A O 1
ATOM 660 N N . THR A 1 91 ? -7.677 -12.548 8.695 1.00 93.75 91 THR A N 1
ATOM 661 C CA . THR A 1 91 ? -8.172 -11.960 9.950 1.00 93.75 91 THR A CA 1
ATOM 662 C C . THR A 1 91 ? -7.008 -11.474 10.806 1.00 93.75 91 THR A C 1
ATOM 664 O O . THR A 1 91 ? -6.134 -12.269 11.135 1.00 93.75 91 THR A O 1
ATOM 667 N N . THR A 1 92 ? -7.014 -10.198 11.190 1.00 92.38 92 THR A N 1
ATOM 668 C CA . THR A 1 92 ? -5.967 -9.580 12.023 1.00 92.38 92 THR A CA 1
ATOM 669 C C . THR A 1 92 ? -6.567 -8.549 12.978 1.00 92.38 92 THR A C 1
ATOM 671 O O . THR A 1 92 ? -7.636 -7.998 12.706 1.00 92.38 92 THR A O 1
ATOM 674 N N . ASP A 1 93 ? -5.881 -8.255 14.081 1.00 91.62 93 ASP A N 1
ATOM 675 C CA . ASP A 1 93 ? -6.181 -7.093 14.917 1.00 91.62 93 ASP A CA 1
ATOM 676 C C . ASP A 1 93 ? -5.418 -5.843 14.447 1.00 91.62 93 ASP A C 1
ATOM 678 O O . ASP A 1 93 ? -4.498 -5.907 13.627 1.00 91.62 93 ASP A O 1
ATOM 682 N N . LEU A 1 94 ? -5.841 -4.686 14.959 1.00 85.75 94 LEU A N 1
ATOM 683 C CA . LEU A 1 94 ? -5.307 -3.374 14.607 1.00 85.75 94 LEU A CA 1
ATOM 684 C C . LEU A 1 94 ? -3.831 -3.198 14.960 1.00 85.75 94 LEU A C 1
ATOM 686 O O . LEU A 1 94 ? -3.126 -2.541 14.199 1.00 85.75 94 LEU A O 1
ATOM 690 N N . GLN A 1 95 ? -3.379 -3.711 16.104 1.00 85.56 95 GLN A N 1
ATOM 691 C CA . GLN A 1 95 ? -2.006 -3.487 16.547 1.00 85.56 95 GLN A CA 1
ATOM 692 C C . GLN A 1 95 ? -1.056 -4.350 15.720 1.00 85.56 95 GLN A C 1
ATOM 694 O O . GLN A 1 95 ? -0.118 -3.818 15.133 1.00 85.56 95 GLN A O 1
ATOM 699 N N . THR A 1 96 ? -1.375 -5.636 15.549 1.00 87.31 96 THR A N 1
ATOM 700 C CA . THR A 1 96 ? -0.609 -6.524 14.671 1.00 87.31 96 THR A CA 1
ATOM 701 C C . THR A 1 96 ? -0.566 -6.006 13.237 1.00 87.31 96 THR A C 1
ATOM 703 O O . THR A 1 96 ? 0.519 -5.921 12.679 1.00 87.31 96 THR A O 1
ATOM 706 N N . ALA A 1 97 ? -1.687 -5.552 12.663 1.00 86.12 97 ALA A N 1
ATOM 707 C CA . ALA A 1 97 ? -1.698 -5.015 11.298 1.00 86.12 97 ALA A CA 1
ATOM 708 C C . ALA A 1 97 ? -0.763 -3.805 11.100 1.00 86.12 97 ALA A C 1
ATOM 710 O O . ALA A 1 97 ? -0.229 -3.617 10.007 1.00 86.12 97 ALA A O 1
ATOM 711 N N . ILE A 1 98 ? -0.589 -2.978 12.138 1.00 83.25 98 ILE A N 1
ATOM 712 C CA . ILE A 1 98 ? 0.327 -1.828 12.128 1.00 83.25 98 ILE A CA 1
ATOM 713 C C . ILE A 1 98 ? 1.776 -2.288 12.303 1.00 83.25 98 ILE A C 1
ATOM 715 O O . ILE A 1 98 ? 2.646 -1.833 11.565 1.00 83.25 98 ILE A O 1
ATOM 719 N N . ASP A 1 99 ? 2.037 -3.184 13.253 1.00 84.62 99 ASP A N 1
ATOM 720 C CA . ASP A 1 99 ? 3.396 -3.612 13.600 1.00 84.62 99 ASP A CA 1
ATOM 721 C C . ASP A 1 99 ? 4.019 -4.524 12.537 1.00 84.62 99 ASP A C 1
ATOM 723 O O . ASP A 1 99 ? 5.233 -4.508 12.342 1.00 84.62 99 ASP A O 1
ATOM 727 N N . THR A 1 100 ? 3.202 -5.300 11.822 1.00 82.00 100 THR A N 1
ATOM 728 C CA . THR A 1 100 ? 3.652 -6.193 10.744 1.00 82.00 100 THR A CA 1
ATOM 729 C C . THR A 1 100 ? 3.558 -5.554 9.361 1.00 82.00 100 THR A C 1
ATOM 731 O O . THR A 1 100 ? 3.633 -6.264 8.357 1.00 82.00 100 THR A O 1
ATOM 734 N N . TYR A 1 101 ? 3.336 -4.239 9.270 1.00 81.12 101 TYR A N 1
ATOM 735 C CA . TYR A 1 101 ? 3.288 -3.561 7.981 1.00 81.12 101 TYR A CA 1
ATOM 736 C C . TYR A 1 101 ? 4.651 -3.627 7.284 1.00 81.12 101 TYR A C 1
ATOM 738 O O . TYR A 1 101 ? 5.628 -3.022 7.725 1.00 81.12 101 TYR A O 1
ATOM 746 N N . ASP A 1 102 ? 4.690 -4.325 6.152 1.00 70.56 102 ASP A N 1
ATOM 747 C CA . ASP A 1 102 ? 5.834 -4.341 5.251 1.00 70.56 102 ASP A CA 1
ATOM 748 C C . ASP A 1 102 ? 5.526 -3.473 4.014 1.00 70.56 102 ASP A C 1
ATOM 750 O O . ASP A 1 102 ? 4.682 -3.859 3.195 1.00 70.56 102 ASP A O 1
ATOM 754 N N . PRO A 1 103 ? 6.206 -2.324 3.828 1.00 62.09 103 PRO A N 1
ATOM 755 C CA . PRO A 1 103 ? 5.986 -1.440 2.684 1.00 62.09 103 PRO A CA 1
ATOM 756 C C . PRO A 1 103 ? 6.378 -2.065 1.336 1.00 62.09 103 PRO A C 1
ATOM 758 O O . PRO A 1 103 ? 6.017 -1.517 0.297 1.00 62.09 103 PRO A O 1
ATOM 761 N N . THR A 1 104 ? 7.111 -3.181 1.332 1.00 61.78 104 THR A N 1
ATOM 762 C CA . THR A 1 104 ? 7.522 -3.909 0.121 1.00 61.78 104 THR A CA 1
ATOM 763 C C . THR A 1 104 ? 6.572 -5.052 -0.239 1.00 61.78 104 THR A C 1
ATOM 765 O O . THR A 1 104 ? 6.496 -5.444 -1.404 1.00 61.78 104 THR A O 1
ATOM 768 N N . SER A 1 105 ? 5.779 -5.533 0.726 1.00 62.56 105 SER A N 1
ATOM 769 C CA . SER A 1 105 ? 4.813 -6.626 0.535 1.00 62.56 105 SER A CA 1
ATOM 770 C C . SER A 1 105 ? 3.659 -6.275 -0.411 1.00 62.56 105 SER A C 1
ATOM 772 O O . SER A 1 105 ? 3.041 -7.158 -1.007 1.00 62.56 105 SER A O 1
ATOM 774 N N . TYR A 1 106 ? 3.392 -4.981 -0.602 1.00 53.97 106 TYR A N 1
ATOM 775 C CA . TYR A 1 106 ? 2.464 -4.477 -1.602 1.00 53.97 106 TYR A CA 1
ATOM 776 C C . TYR A 1 106 ? 3.210 -3.588 -2.589 1.00 53.97 106 TYR A C 1
ATOM 778 O O . TYR A 1 106 ? 3.572 -2.453 -2.289 1.00 53.97 106 TYR A O 1
ATOM 786 N N . THR A 1 107 ? 3.403 -4.109 -3.796 1.00 52.03 107 THR A N 1
ATOM 787 C CA . THR A 1 107 ? 3.907 -3.332 -4.925 1.00 52.03 107 THR A CA 1
ATOM 788 C C . THR A 1 107 ? 2.695 -2.840 -5.721 1.00 52.03 107 THR A C 1
ATOM 790 O O . THR A 1 107 ? 2.117 -3.633 -6.469 1.00 52.03 107 THR A O 1
ATOM 793 N N . PRO A 1 108 ? 2.242 -1.578 -5.569 1.00 52.38 108 PRO A N 1
ATOM 794 C CA . PRO A 1 108 ? 1.125 -1.078 -6.362 1.00 52.38 108 PRO A CA 1
ATOM 795 C C . PRO A 1 108 ? 1.426 -1.230 -7.861 1.00 52.38 108 PRO A C 1
ATOM 797 O O . PRO A 1 108 ? 2.599 -1.184 -8.246 1.00 52.38 108 PRO A O 1
ATOM 800 N N . PRO A 1 109 ? 0.403 -1.354 -8.729 1.00 46.06 109 PRO A N 1
ATOM 801 C CA . PRO A 1 109 ? 0.593 -1.605 -10.162 1.00 46.06 109 PRO A CA 1
ATOM 802 C C . PRO A 1 109 ? 1.582 -0.637 -10.826 1.00 46.06 109 PRO A C 1
ATOM 804 O O . PRO A 1 109 ? 2.349 -1.020 -11.701 1.00 46.06 109 PRO A O 1
ATOM 807 N N . VAL A 1 110 ? 1.615 0.613 -10.360 1.00 47.75 110 VAL A N 1
ATOM 808 C CA . VAL A 1 110 ? 2.526 1.655 -10.851 1.00 47.75 110 VAL A CA 1
ATOM 809 C C . VAL A 1 110 ? 3.978 1.473 -10.398 1.00 47.75 110 VAL A C 1
ATOM 811 O O . VAL A 1 110 ? 4.886 1.758 -11.173 1.00 47.75 110 VAL A O 1
ATOM 814 N N . VAL A 1 111 ? 4.226 0.957 -9.188 1.00 51.44 111 VAL A N 1
ATOM 815 C CA . VAL A 1 111 ? 5.585 0.617 -8.725 1.00 51.44 111 VAL A CA 1
ATOM 816 C C . VAL A 1 111 ? 6.067 -0.642 -9.439 1.00 51.44 111 VAL A C 1
ATOM 818 O O . VAL A 1 111 ? 7.215 -0.683 -9.865 1.00 51.44 111 VAL A O 1
ATOM 821 N N . SER A 1 112 ? 5.173 -1.605 -9.683 1.00 55.38 112 SER A N 1
ATOM 822 C CA . SER A 1 112 ? 5.472 -2.788 -10.493 1.00 55.38 112 SER A CA 1
ATOM 823 C C . SER A 1 112 ? 5.841 -2.394 -11.928 1.00 55.38 112 SER A C 1
ATOM 825 O O . SER A 1 112 ? 6.854 -2.855 -12.450 1.00 55.38 112 SER A O 1
ATOM 827 N N . ALA A 1 113 ? 5.095 -1.467 -12.538 1.00 50.00 113 ALA A N 1
ATOM 828 C CA . ALA A 1 113 ? 5.411 -0.935 -13.861 1.00 50.00 113 ALA A CA 1
ATOM 829 C C . ALA A 1 113 ? 6.736 -0.153 -13.883 1.00 50.00 113 ALA A C 1
ATOM 831 O O . ALA A 1 113 ? 7.527 -0.317 -14.809 1.00 50.00 113 ALA A O 1
ATOM 832 N N . ALA A 1 114 ? 7.018 0.660 -12.860 1.00 55.22 114 ALA A N 1
ATOM 833 C CA . ALA A 1 114 ? 8.272 1.405 -12.755 1.00 55.22 114 ALA A CA 1
ATOM 834 C C . ALA A 1 114 ? 9.487 0.483 -12.547 1.00 55.22 114 ALA A C 1
ATOM 836 O O . ALA A 1 114 ? 10.528 0.690 -13.165 1.00 55.22 114 ALA A O 1
ATOM 837 N N . GLN A 1 115 ? 9.352 -0.561 -11.727 1.00 56.22 115 GLN A N 1
ATOM 838 C CA . GLN A 1 115 ? 10.385 -1.582 -11.534 1.00 56.22 115 GLN A CA 1
ATOM 839 C C . GLN A 1 115 ? 10.604 -2.408 -12.805 1.00 56.22 115 GLN A C 1
ATOM 841 O O . GLN A 1 115 ? 11.748 -2.672 -13.165 1.00 56.22 115 GLN A O 1
ATOM 846 N N . ALA A 1 116 ? 9.534 -2.762 -13.524 1.00 61.09 116 ALA A N 1
ATOM 847 C CA . ALA A 1 116 ? 9.631 -3.432 -14.818 1.00 61.09 116 ALA A CA 1
ATOM 848 C C . ALA A 1 116 ? 10.333 -2.548 -15.864 1.00 61.09 116 ALA A C 1
ATOM 850 O O . ALA A 1 116 ? 11.199 -3.031 -16.590 1.00 61.09 116 ALA A O 1
ATOM 851 N N . ALA A 1 117 ? 10.024 -1.248 -15.900 1.00 63.81 117 ALA A N 1
ATOM 852 C CA . ALA A 1 117 ? 10.698 -0.287 -16.769 1.00 63.81 117 ALA A CA 1
ATOM 853 C C . ALA A 1 117 ? 12.180 -0.105 -16.393 1.00 63.81 117 ALA A C 1
ATOM 855 O O . ALA A 1 117 ? 13.035 -0.071 -17.274 1.00 63.81 117 ALA A O 1
ATOM 856 N N . ALA A 1 118 ? 12.509 -0.053 -15.099 1.00 66.56 118 ALA A N 1
ATOM 857 C CA . ALA A 1 118 ? 13.892 0.011 -14.627 1.00 66.56 118 ALA A CA 1
ATOM 858 C C . ALA A 1 118 ? 14.678 -1.264 -14.978 1.00 66.56 118 ALA A C 1
ATOM 860 O O . ALA A 1 118 ? 15.822 -1.180 -15.421 1.00 66.56 118 ALA A O 1
ATOM 861 N N . ALA A 1 119 ? 14.056 -2.439 -14.849 1.00 75.00 119 ALA A N 1
ATOM 862 C CA . ALA A 1 119 ? 14.654 -3.707 -15.257 1.00 75.00 119 ALA A CA 1
ATOM 863 C C . ALA A 1 119 ? 14.891 -3.765 -16.775 1.00 75.00 119 ALA A C 1
ATOM 865 O O . ALA A 1 119 ? 15.957 -4.201 -17.205 1.00 75.00 119 ALA A O 1
ATOM 866 N N . GLN A 1 120 ? 13.945 -3.281 -17.585 1.00 72.94 120 GLN A N 1
ATOM 867 C CA . GLN A 1 120 ? 14.112 -3.166 -19.038 1.00 72.94 120 GLN A CA 1
ATOM 868 C C . GLN A 1 120 ? 15.223 -2.175 -19.410 1.00 72.94 120 GLN A C 1
ATOM 870 O O . GLN A 1 120 ? 16.023 -2.466 -20.293 1.00 72.94 120 GLN A O 1
ATOM 875 N N . ALA A 1 121 ? 15.328 -1.041 -18.713 1.00 74.00 121 ALA A N 1
ATOM 876 C CA . ALA A 1 121 ? 16.400 -0.072 -18.930 1.00 74.00 121 ALA A CA 1
ATOM 877 C C . ALA A 1 121 ? 17.781 -0.642 -18.560 1.00 74.00 121 ALA A C 1
ATOM 879 O O . ALA A 1 121 ? 18.741 -0.438 -19.298 1.00 74.00 121 ALA A O 1
ATOM 880 N N . ALA A 1 122 ? 17.881 -1.404 -17.467 1.00 80.19 122 ALA A N 1
ATOM 881 C CA . ALA A 1 122 ? 19.116 -2.089 -17.084 1.00 80.19 122 ALA A CA 1
ATOM 882 C C . ALA A 1 122 ? 19.525 -3.157 -18.114 1.00 80.19 122 ALA A C 1
ATOM 884 O O . ALA A 1 122 ? 20.696 -3.251 -18.474 1.00 80.19 122 ALA A O 1
ATOM 885 N N . GLN A 1 123 ? 18.560 -3.917 -18.640 1.00 77.62 123 GLN A N 1
ATOM 886 C CA . GLN A 1 123 ? 18.797 -4.881 -19.722 1.00 77.62 123 GLN A CA 1
ATOM 887 C C . GLN A 1 123 ? 19.254 -4.184 -21.010 1.00 77.62 123 GLN A C 1
ATOM 889 O O . GLN A 1 123 ? 20.188 -4.648 -21.658 1.00 77.62 123 GLN A O 1
ATOM 894 N N . ALA A 1 124 ? 18.642 -3.048 -21.359 1.00 75.62 124 ALA A N 1
ATOM 895 C CA . ALA A 1 124 ? 19.035 -2.254 -22.520 1.00 75.62 124 ALA A CA 1
ATOM 896 C C . ALA A 1 124 ? 20.443 -1.651 -22.369 1.00 75.62 124 ALA A C 1
ATOM 898 O O . ALA A 1 124 ? 21.205 -1.652 -23.331 1.00 75.62 124 ALA A O 1
ATOM 899 N N . ALA A 1 125 ? 20.812 -1.187 -21.171 1.00 74.75 125 ALA A N 1
ATOM 900 C CA . ALA A 1 125 ? 22.156 -0.686 -20.885 1.00 74.75 125 ALA A CA 1
ATOM 901 C C . ALA A 1 125 ? 23.215 -1.795 -21.000 1.00 74.75 125 ALA A C 1
ATOM 903 O O . ALA A 1 125 ? 24.215 -1.604 -21.684 1.00 74.75 125 ALA A O 1
ATOM 904 N N . ALA A 1 126 ? 22.957 -2.975 -20.426 1.00 78.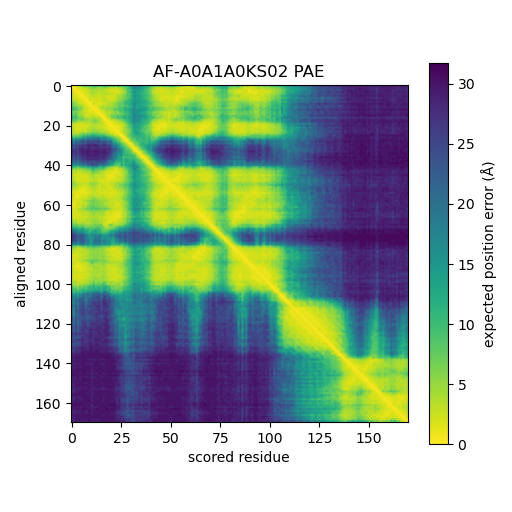25 126 ALA A N 1
ATOM 905 C CA . ALA A 1 126 ? 23.854 -4.125 -20.547 1.00 78.25 126 ALA A CA 1
ATOM 906 C C . ALA A 1 126 ? 24.009 -4.596 -22.006 1.00 78.25 126 ALA A C 1
ATOM 908 O O . ALA A 1 126 ? 25.107 -4.935 -22.440 1.00 78.25 126 ALA A O 1
ATOM 909 N N . ALA A 1 127 ? 22.924 -4.576 -22.790 1.00 73.56 127 ALA A N 1
ATOM 910 C CA . ALA A 1 127 ? 22.976 -4.898 -24.215 1.00 73.56 127 ALA A CA 1
ATOM 911 C C . ALA A 1 127 ? 23.773 -3.857 -25.022 1.00 73.56 127 ALA A C 1
ATOM 913 O O . ALA A 1 127 ? 24.515 -4.226 -25.930 1.00 73.56 127 ALA A O 1
ATOM 914 N N . ALA A 1 128 ? 23.648 -2.569 -24.688 1.00 70.00 128 ALA A N 1
ATOM 915 C CA . ALA A 1 128 ? 24.417 -1.501 -25.320 1.00 70.00 128 ALA A CA 1
ATOM 916 C C . ALA A 1 128 ? 25.912 -1.581 -24.972 1.00 70.00 128 ALA A C 1
ATOM 918 O O . ALA A 1 128 ? 26.744 -1.364 -25.848 1.00 70.00 128 ALA A O 1
ATOM 919 N N . GLU A 1 129 ? 26.256 -1.933 -23.732 1.00 73.00 129 GLU A N 1
ATOM 920 C CA . GLU A 1 129 ? 27.644 -2.127 -23.301 1.00 73.00 129 GLU A CA 1
ATOM 921 C C . GLU A 1 129 ? 28.282 -3.341 -23.993 1.00 73.00 129 GLU A C 1
ATOM 923 O O . GLU A 1 129 ? 29.360 -3.216 -24.568 1.00 73.00 129 GLU A O 1
ATOM 928 N N . ALA A 1 130 ? 27.568 -4.467 -24.089 1.00 68.69 130 ALA A N 1
ATOM 929 C CA . ALA A 1 130 ? 28.023 -5.632 -24.852 1.00 68.69 130 ALA A CA 1
ATOM 930 C C . ALA A 1 130 ? 28.178 -5.337 -26.359 1.00 68.69 130 ALA A C 1
ATOM 932 O O . ALA A 1 130 ? 29.120 -5.808 -26.997 1.00 68.69 130 ALA A O 1
ATOM 933 N N . ALA A 1 131 ? 27.277 -4.542 -26.946 1.00 65.75 131 ALA A N 1
ATOM 934 C CA . ALA A 1 131 ? 27.393 -4.110 -28.340 1.00 65.75 131 ALA A CA 1
ATOM 935 C C . ALA A 1 131 ? 28.579 -3.153 -28.546 1.00 65.75 131 ALA A C 1
ATOM 937 O O . ALA A 1 131 ? 29.295 -3.266 -29.540 1.00 65.75 131 ALA A O 1
ATOM 938 N N . ALA A 1 132 ? 28.820 -2.241 -27.601 1.00 65.19 132 ALA A N 1
ATOM 939 C CA . ALA A 1 132 ? 29.979 -1.358 -27.624 1.00 65.19 132 ALA A CA 1
ATOM 940 C C . ALA A 1 132 ? 31.290 -2.147 -27.497 1.00 65.19 132 ALA A C 1
ATOM 942 O O . ALA A 1 132 ? 32.250 -1.825 -28.190 1.00 65.19 132 ALA A O 1
ATOM 943 N N . GLU A 1 133 ? 31.323 -3.211 -26.692 1.00 61.22 133 GLU A N 1
ATOM 944 C CA . GLU A 1 133 ? 32.485 -4.095 -26.567 1.00 61.22 133 GLU A CA 1
ATOM 945 C C . GLU A 1 133 ? 32.741 -4.904 -27.852 1.00 61.22 133 GLU A C 1
ATOM 947 O O . GLU A 1 133 ? 33.888 -5.030 -28.278 1.00 61.22 133 GLU A O 1
ATOM 952 N N . GLN A 1 134 ? 31.691 -5.359 -28.551 1.00 60.28 134 GLN A N 1
ATOM 953 C CA . GLN A 1 134 ? 31.845 -5.983 -29.875 1.00 60.28 134 GLN A CA 1
ATOM 954 C C . GLN A 1 134 ? 32.381 -5.016 -30.938 1.00 60.28 134 GLN A C 1
ATOM 956 O O . GLN A 1 134 ? 33.205 -5.411 -31.761 1.00 60.28 134 GLN A O 1
ATOM 961 N N . VAL A 1 135 ? 31.944 -3.753 -30.923 1.00 61.28 135 VAL A N 1
ATOM 962 C CA . VAL A 1 135 ? 32.461 -2.720 -31.836 1.00 61.28 135 VAL A CA 1
ATOM 963 C C . VAL A 1 135 ? 33.886 -2.313 -31.456 1.00 61.28 135 VAL A C 1
ATOM 965 O O . VAL A 1 135 ? 34.714 -2.101 -32.337 1.00 61.28 135 VAL A O 1
ATOM 968 N N . ALA A 1 136 ? 34.204 -2.243 -30.162 1.00 57.75 136 ALA A N 1
ATOM 969 C CA . ALA A 1 136 ? 35.547 -1.929 -29.690 1.00 57.75 136 ALA A CA 1
ATOM 970 C C . ALA A 1 136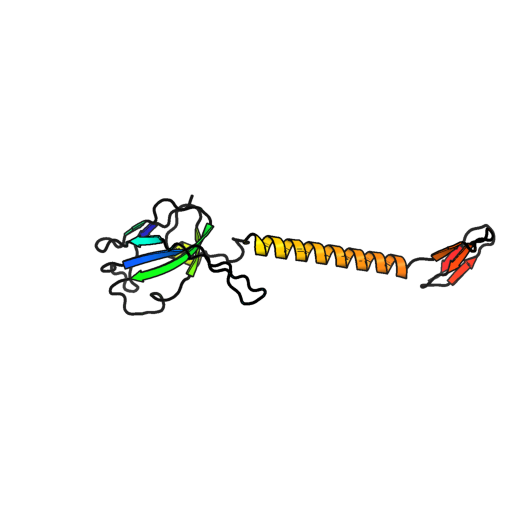 ? 36.544 -3.045 -30.030 1.00 57.75 136 ALA A C 1
ATOM 972 O O . ALA A 1 136 ? 37.671 -2.737 -30.402 1.00 57.75 136 ALA A O 1
ATOM 973 N N . GLY A 1 137 ? 36.138 -4.316 -29.948 1.00 61.72 137 GLY A N 1
ATOM 974 C CA . GLY A 1 137 ? 36.990 -5.475 -30.230 1.00 61.72 137 GLY A CA 1
ATOM 975 C C . GLY A 1 137 ? 37.080 -5.902 -31.700 1.00 61.72 137 GLY A C 1
ATOM 976 O O . GLY A 1 137 ? 37.841 -6.818 -32.012 1.00 61.72 137 GLY A O 1
ATOM 977 N N . GLY A 1 138 ? 36.297 -5.304 -32.599 1.00 64.88 138 GLY A N 1
ATOM 978 C CA . GLY A 1 138 ? 35.995 -5.903 -33.896 1.00 64.88 138 GLY A CA 1
ATOM 979 C C . GLY A 1 138 ? 36.828 -5.362 -35.048 1.00 64.88 138 GLY A C 1
ATOM 980 O O . GLY A 1 138 ? 36.656 -4.220 -35.463 1.00 64.88 138 GLY A O 1
ATOM 981 N N . VAL A 1 139 ? 37.660 -6.222 -35.639 1.00 75.75 139 VAL A N 1
ATOM 982 C CA . VAL A 1 139 ? 38.160 -6.026 -37.006 1.00 75.75 139 VAL A CA 1
ATOM 983 C C . VAL A 1 139 ? 36.963 -5.772 -37.929 1.00 75.75 139 VAL A C 1
ATOM 985 O O . VAL A 1 139 ? 36.094 -6.630 -38.072 1.00 75.75 139 VAL A O 1
ATOM 988 N N . VAL A 1 140 ? 36.907 -4.594 -38.544 1.00 79.88 140 VAL A N 1
ATOM 989 C CA . VAL A 1 140 ? 35.848 -4.208 -39.483 1.00 79.88 140 VAL A CA 1
ATOM 990 C C . VAL A 1 140 ? 36.307 -4.524 -40.900 1.00 79.88 140 VAL A C 1
ATOM 992 O O . VAL A 1 140 ? 37.382 -4.087 -41.312 1.00 79.88 140 VAL A O 1
ATOM 995 N N . ALA A 1 141 ? 35.479 -5.254 -41.648 1.00 80.06 141 ALA A N 1
ATOM 996 C CA . ALA A 1 141 ? 35.651 -5.465 -43.079 1.00 80.06 141 ALA A CA 1
ATOM 997 C C . ALA A 1 141 ? 34.765 -4.489 -43.860 1.00 80.06 141 ALA A C 1
ATOM 999 O O . ALA A 1 141 ? 33.550 -4.462 -43.672 1.00 80.06 141 ALA A O 1
ATOM 1000 N N . THR A 1 142 ? 35.376 -3.702 -44.741 1.00 84.12 142 THR A N 1
ATOM 1001 C CA . THR A 1 142 ? 34.691 -2.768 -45.642 1.00 84.12 142 THR A CA 1
ATOM 1002 C C . THR A 1 142 ? 34.818 -3.279 -47.073 1.00 84.12 142 THR A C 1
ATOM 1004 O O . THR A 1 142 ? 35.932 -3.513 -47.532 1.00 84.12 142 THR A O 1
ATOM 1007 N N . ASP A 1 143 ? 33.699 -3.457 -47.775 1.00 86.56 143 ASP A N 1
ATOM 1008 C CA . ASP A 1 143 ? 33.692 -3.730 -49.219 1.00 86.56 143 ASP A CA 1
ATOM 1009 C C . ASP A 1 143 ? 34.039 -2.440 -49.977 1.00 86.56 143 ASP A C 1
ATOM 1011 O O . ASP A 1 143 ? 33.383 -1.411 -49.787 1.00 86.56 143 ASP A O 1
ATOM 1015 N N . ASN A 1 144 ? 35.072 -2.477 -50.819 1.00 87.06 144 ASN A N 1
ATOM 1016 C CA . ASN A 1 144 ? 35.514 -1.318 -51.594 1.00 87.06 144 ASN A CA 1
ATOM 1017 C C . ASN A 1 144 ? 34.695 -1.121 -52.887 1.00 87.06 144 ASN A C 1
ATOM 1019 O O . ASN A 1 144 ? 34.869 -0.118 -53.579 1.00 87.06 144 ASN A O 1
ATOM 1023 N N . GLY A 1 145 ? 33.799 -2.055 -53.233 1.00 85.94 145 GLY A N 1
ATOM 1024 C CA . GLY A 1 145 ? 32.942 -1.984 -54.421 1.00 85.94 145 GLY A CA 1
ATOM 1025 C C . GLY A 1 145 ? 33.654 -2.291 -55.745 1.00 85.94 145 GLY A C 1
ATOM 1026 O O . GLY A 1 145 ? 33.042 -2.207 -56.808 1.00 85.94 145 GLY A O 1
ATOM 1027 N N . ASP A 1 146 ? 34.930 -2.669 -55.692 1.00 92.06 146 ASP A N 1
ATOM 1028 C CA . ASP A 1 146 ? 35.766 -3.089 -56.823 1.00 92.06 146 ASP A CA 1
ATOM 1029 C C . ASP A 1 146 ? 36.115 -4.591 -56.772 1.00 92.06 146 ASP A C 1
ATOM 1031 O O . ASP A 1 146 ? 36.958 -5.074 -57.530 1.00 92.06 146 ASP A O 1
ATOM 1035 N N . GLY A 1 147 ? 35.448 -5.338 -55.884 1.00 86.56 147 GLY A N 1
ATOM 1036 C CA . GLY A 1 147 ? 35.715 -6.752 -55.618 1.00 86.56 147 GLY A CA 1
ATOM 1037 C C . GLY A 1 147 ? 36.816 -6.997 -54.581 1.00 86.56 147 GLY A C 1
ATOM 1038 O O . GLY A 1 147 ? 37.176 -8.154 -54.361 1.00 86.56 147 GLY A O 1
ATOM 1039 N N . THR A 1 148 ? 37.341 -5.949 -53.937 1.00 85.88 148 THR A N 1
ATOM 1040 C CA . THR A 1 148 ? 38.294 -6.050 -52.821 1.00 85.88 148 THR A CA 1
ATOM 1041 C C . THR A 1 148 ? 37.657 -5.655 -51.484 1.00 85.88 148 THR A C 1
ATOM 1043 O O . THR A 1 148 ? 36.717 -4.863 -51.432 1.00 85.88 148 THR A O 1
ATOM 1046 N N . PHE A 1 149 ? 38.180 -6.205 -50.384 1.00 82.88 149 PHE A N 1
ATOM 1047 C CA . PHE A 1 149 ? 37.788 -5.846 -49.018 1.00 82.88 149 PHE A CA 1
ATOM 1048 C C . PHE A 1 149 ? 38.962 -5.204 -48.278 1.00 82.88 149 PHE A C 1
ATOM 1050 O O . PHE A 1 149 ? 40.083 -5.707 -48.331 1.00 82.88 149 PHE A O 1
ATOM 1057 N N . SER A 1 150 ? 38.689 -4.129 -47.542 1.00 85.00 150 SER A N 1
ATOM 1058 C CA . SER A 1 150 ? 39.631 -3.500 -46.614 1.00 85.00 150 SER A CA 1
ATOM 1059 C C . SER A 1 150 ? 39.334 -3.951 -45.186 1.00 85.00 150 SER A C 1
ATOM 1061 O O . SER A 1 150 ? 38.194 -3.843 -44.733 1.00 85.00 150 SER A O 1
ATOM 1063 N N . LEU A 1 151 ? 40.348 -4.421 -44.458 1.00 84.00 151 LEU A N 1
ATOM 1064 C CA . LEU A 1 151 ? 40.238 -4.773 -43.041 1.00 84.00 151 LEU A CA 1
ATOM 1065 C C . LEU A 1 151 ? 40.887 -3.684 -42.182 1.00 84.00 151 LEU A C 1
ATOM 1067 O O . LEU A 1 151 ? 42.028 -3.295 -42.423 1.00 84.00 151 LEU A O 1
ATOM 1071 N N . SER A 1 152 ? 40.183 -3.215 -41.156 1.00 81.38 152 SER A N 1
ATOM 1072 C CA . SER A 1 152 ? 40.717 -2.265 -40.173 1.00 81.38 152 SER A CA 1
ATOM 1073 C C . SER A 1 152 ? 40.466 -2.761 -38.755 1.00 81.38 152 SER A C 1
ATOM 1075 O O . SER A 1 152 ? 39.356 -3.188 -38.449 1.00 81.38 152 SER A O 1
ATOM 1077 N N . SER A 1 153 ? 41.473 -2.679 -37.885 1.00 81.38 153 SER A N 1
ATOM 1078 C CA . SER A 1 153 ? 41.360 -3.021 -36.463 1.00 81.38 153 SER A CA 1
ATOM 1079 C C . SER A 1 153 ? 41.512 -1.777 -35.594 1.00 81.38 153 SER A C 1
ATOM 1081 O O . SER A 1 153 ? 42.370 -0.934 -35.853 1.00 81.38 153 SER A O 1
ATOM 1083 N N . SER A 1 154 ? 40.691 -1.674 -34.552 1.00 76.38 154 SER A N 1
ATOM 1084 C CA . SER A 1 154 ? 40.767 -0.635 -33.519 1.00 76.38 154 SER A CA 1
ATOM 1085 C C . SER A 1 154 ? 41.639 -1.026 -32.321 1.00 76.38 154 SER A C 1
ATOM 1087 O O . SER A 1 154 ? 41.900 -0.178 -31.470 1.00 76.38 154 SER A O 1
ATOM 1089 N N . THR A 1 155 ? 42.076 -2.287 -32.228 1.00 75.81 155 THR A N 1
ATOM 1090 C CA . THR A 1 155 ? 42.669 -2.875 -31.006 1.00 75.81 155 THR A CA 1
ATOM 1091 C C . THR A 1 155 ? 44.028 -3.530 -31.207 1.00 75.81 155 THR A C 1
ATOM 1093 O O . THR A 1 155 ? 44.606 -4.025 -30.245 1.00 75.81 155 THR A O 1
ATOM 1096 N N . GLY A 1 156 ? 44.565 -3.537 -32.426 1.00 75.94 156 GLY A N 1
ATOM 1097 C CA . GLY A 1 156 ? 45.846 -4.175 -32.705 1.00 75.94 156 GLY A CA 1
ATOM 1098 C C . GLY A 1 156 ? 46.267 -4.062 -34.162 1.00 75.94 156 GLY A C 1
ATOM 1099 O O . GLY A 1 156 ? 45.598 -3.424 -34.976 1.00 75.94 156 GLY A O 1
ATOM 1100 N N . ALA A 1 157 ? 47.384 -4.699 -34.496 1.00 84.44 157 ALA A N 1
ATOM 1101 C CA . ALA A 1 157 ? 47.864 -4.792 -35.868 1.00 84.44 157 ALA A CA 1
ATOM 1102 C C . ALA A 1 157 ? 47.285 -6.031 -36.561 1.00 84.44 157 ALA A C 1
ATOM 1104 O O . ALA A 1 157 ? 47.172 -7.103 -35.966 1.00 84.44 157 ALA A O 1
ATOM 1105 N N . LEU A 1 158 ? 46.927 -5.876 -37.833 1.00 85.94 158 LEU A N 1
ATOM 1106 C CA . LEU A 1 158 ? 46.531 -6.977 -38.703 1.00 85.94 158 LEU A CA 1
ATOM 1107 C C . LEU A 1 158 ? 47.765 -7.460 -39.466 1.00 85.94 158 LEU A C 1
ATOM 1109 O O . LEU A 1 158 ? 48.402 -6.676 -40.169 1.00 85.94 158 LEU A O 1
ATOM 1113 N N . VAL A 1 159 ? 48.102 -8.738 -39.317 1.00 88.31 159 VAL A N 1
ATOM 1114 C CA .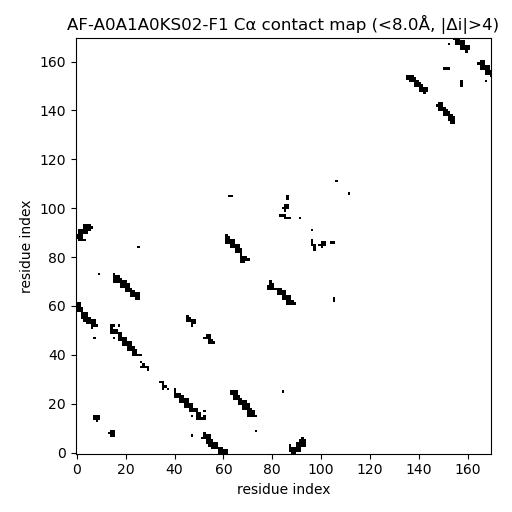 VAL A 1 159 ? 49.198 -9.397 -40.037 1.00 88.31 159 VAL A CA 1
ATOM 1115 C C . VAL A 1 159 ? 48.605 -10.262 -41.144 1.00 88.31 159 VAL A C 1
ATOM 1117 O O . VAL A 1 159 ? 47.830 -11.171 -40.849 1.00 88.31 159 VAL A O 1
ATOM 1120 N N . ASP A 1 160 ? 48.963 -9.968 -42.393 1.00 86.25 160 ASP A N 1
ATOM 1121 C CA . ASP A 1 160 ? 48.615 -10.771 -43.573 1.00 86.25 160 ASP A CA 1
ATOM 1122 C C . ASP A 1 160 ? 49.576 -11.957 -43.713 1.00 86.25 160 ASP A C 1
ATOM 1124 O O . ASP A 1 160 ? 50.796 -11.769 -43.669 1.00 86.25 160 ASP A O 1
ATOM 1128 N N . HIS A 1 161 ? 49.046 -13.164 -43.919 1.00 89.38 161 HIS A N 1
ATOM 1129 C CA . HIS A 1 161 ? 49.851 -14.361 -44.199 1.00 89.38 161 HIS A CA 1
ATOM 1130 C C . HIS A 1 161 ? 49.999 -14.657 -45.696 1.00 89.38 161 HIS A C 1
ATOM 1132 O O . HIS A 1 161 ? 50.770 -15.539 -46.074 1.00 89.38 161 HIS A O 1
ATOM 1138 N N . GLY A 1 162 ? 49.294 -13.923 -46.565 1.00 84.81 162 GLY A N 1
ATOM 1139 C CA . GLY A 1 162 ? 49.367 -14.072 -48.021 1.00 84.81 162 GLY A CA 1
ATOM 1140 C C . GLY A 1 162 ? 48.635 -15.299 -48.580 1.00 84.81 162 GLY A C 1
ATOM 1141 O O . GLY A 1 162 ? 48.760 -15.598 -49.767 1.00 84.81 162 GLY A O 1
ATOM 1142 N N . ASP A 1 163 ? 47.865 -16.008 -47.754 1.00 89.12 163 ASP A N 1
ATOM 1143 C CA . ASP A 1 163 ? 47.054 -17.181 -48.116 1.00 89.12 163 ASP A CA 1
ATOM 1144 C C . ASP A 1 163 ? 45.538 -16.925 -47.992 1.00 89.12 163 ASP A C 1
ATOM 1146 O O . ASP A 1 163 ? 44.725 -17.847 -48.071 1.00 89.12 163 ASP A O 1
ATOM 1150 N N . GLY A 1 164 ? 45.154 -15.657 -47.818 1.00 82.06 164 GLY A N 1
ATOM 1151 C CA . GLY A 1 164 ? 43.776 -15.242 -47.559 1.00 82.06 164 GLY A CA 1
ATOM 1152 C C . GLY A 1 164 ? 43.392 -15.261 -46.078 1.00 82.06 164 GLY A C 1
ATOM 1153 O O . GLY A 1 164 ? 42.233 -14.996 -45.758 1.00 82.06 164 GLY A O 1
ATOM 1154 N N . THR A 1 165 ? 44.336 -15.537 -45.173 1.00 84.12 165 THR A N 1
ATOM 1155 C CA . THR A 1 165 ? 44.133 -15.455 -43.724 1.00 84.12 165 THR A CA 1
ATOM 1156 C C . THR A 1 165 ? 44.913 -14.300 -43.096 1.00 84.12 165 THR A C 1
ATOM 1158 O O . THR A 1 165 ? 45.980 -13.904 -43.563 1.00 84.12 165 THR A O 1
ATOM 1161 N N . TRP A 1 166 ? 44.356 -13.751 -42.015 1.00 83.94 166 TRP A N 1
ATOM 1162 C CA . TRP A 1 166 ? 44.924 -12.627 -41.275 1.00 83.94 166 TRP A CA 1
ATOM 1163 C C . TRP A 1 166 ? 44.934 -12.943 -39.782 1.00 83.94 166 TRP A C 1
ATOM 1165 O O . TRP A 1 166 ? 43.995 -13.550 -39.262 1.00 83.94 166 TRP A O 1
ATOM 1175 N N . THR A 1 167 ? 45.968 -12.508 -39.067 1.00 86.88 167 THR A N 1
ATOM 1176 C CA . THR A 1 167 ? 46.024 -12.600 -37.602 1.00 86.88 167 THR A CA 1
ATOM 1177 C C . THR A 1 167 ? 45.991 -11.215 -36.981 1.00 86.88 167 THR A C 1
ATOM 1179 O O . THR A 1 167 ? 46.779 -10.344 -37.342 1.00 86.88 167 THR A O 1
ATOM 1182 N N . LEU A 1 168 ? 45.086 -11.025 -36.020 1.00 83.75 168 LEU A N 1
ATOM 1183 C CA . LEU A 1 168 ? 45.088 -9.856 -35.153 1.00 83.75 168 LEU A CA 1
ATOM 1184 C C . LEU A 1 168 ? 46.107 -10.074 -34.031 1.00 83.75 168 LEU A C 1
ATOM 1186 O O . LEU A 1 168 ? 45.968 -11.003 -33.237 1.00 83.75 168 LEU A O 1
ATOM 1190 N N . THR A 1 169 ? 47.110 -9.205 -33.958 1.00 80.94 169 THR A N 1
ATOM 1191 C CA . THR A 1 169 ? 48.037 -9.128 -32.826 1.00 80.94 169 THR A CA 1
ATOM 1192 C C . THR A 1 169 ? 47.689 -7.900 -31.993 1.00 80.94 169 THR A C 1
ATOM 1194 O O . THR A 1 169 ? 47.819 -6.775 -32.485 1.00 80.94 169 THR A O 1
ATOM 1197 N N . THR A 1 170 ? 47.221 -8.128 -30.768 1.00 72.38 170 THR A N 1
ATOM 1198 C CA . THR A 1 170 ? 46.901 -7.101 -29.761 1.00 72.38 170 THR A CA 1
ATOM 1199 C C . THR A 1 170 ? 48.068 -6.870 -28.818 1.00 72.38 170 THR A C 1
ATOM 1201 O O . THR A 1 170 ? 48.630 -7.897 -28.366 1.00 72.38 170 THR A O 1
#

Mean predicted aligned error: 16.6 Å

Foldseek 3Di:
DFKAKDADAAPVRHHFQKWWKKKWADQPPPVPDPDGPDDPTPIQTWIQDRPGRITMSDDDDWFKIWIAICTPPHDPDPGNDDTAIFTTDYYDYPVCRRVVRDPVVDQDPVNVVVVVVVVVVVVVVVVVVVVVVCVQQDFDWDDPVPPDIDTDHNPADWADPPPPDIDGDD

Sequence (170 aa):
MARLQGVYKLPDGSIPIGGTIKLRVPRDRNTTNGSSYTMPAKTIAIPIDATTGAYDSGTIPDGPYQVRRVITGAPTQGSNGGWSDVILSGTTDLQTAIDTYDPTSYTPPVVSAAQAAAAQAAQAAAAAEAAAEQVAGGVVATDNGDGTFSLSSSTGALVDHGDGTWTLTT

Nearest PDB structures (foldseek):
  7kjk-assembly1_Q3  TM=5.312E-01  e=1.588E-04  Vibrio phage XM1
  2ww8-assembly1_A  TM=6.695E-01  e=2.193E-01  Streptococcus pneumoniae
  9cod-assembly1_A  TM=5.082E-01  e=5.222E-02  Pseudomonas aeruginosa

Radius of gyration: 32.13 Å; Cα contacts (8 Å, |Δi|>4): 272; chains: 1; bounding box: 68×34×88 Å

Solvent-accessible surface area (backbone atoms only — not comparable to full-atom values): 9957 Å² total; per-residue (Å²): 100,10,31,50,39,49,68,53,59,42,98,87,66,45,64,34,78,24,35,32,43,36,38,25,54,62,75,76,77,56,82,85,72,87,63,66,86,79,69,84,62,67,66,46,77,24,56,32,40,47,87,73,11,37,36,56,60,54,85,40,78,54,44,62,31,26,41,27,47,44,57,43,89,59,77,89,69,86,47,66,76,52,72,44,67,28,61,42,64,42,78,40,36,71,64,58,35,50,75,68,43,54,84,75,81,59,65,51,74,67,54,48,50,51,52,50,51,50,52,51,50,51,51,51,50,54,52,51,51,54,50,48,50,52,62,53,70,38,70,44,78,43,78,70,85,79,88,50,72,47,78,50,55,80,63,44,51,80,44,78,71,86,79,90,50,73,46,79,49,111

Secondary structure (DSSP, 8-state):
-BEEEEE---TTSPPPSSEEEEEEPPP---TTSS--------EEEEEEPTTT-EEE--SB-SEEEEEEEEETT----SSSSPPEEEEE-SEE-HHHHHHT--TTT---HHHHHHHHHHHHHHHHHHHHHHHHHHHHH-PEEEE-SSS-EEEE-SSSEEEE-SSS-EEEE-

pLDDT: mean 74.2, std 14.95, range [37.47, 93.75]